Protein AF-A0A392Q438-F1 (afdb_monomer)

InterPro domains:
  IPR011074 CRAL/TRIO, N-terminal domain [PF03765] (18-59)
  IPR011074 CRAL/TRIO, N-terminal domain [SM01100] (36-61)
  IPR036273 CRAL/TRIO, N-terminal domain superfamily [SSF46938] (10-73)
  IPR051026 Phosphatidylinositol/phosphatidylcholine transfer [PTHR45657] (2-73)

Secondary structure (DSSP, 8-state):
----------HHHHHHHHHHHHHHHHTT---GGG--HHHHHHHHHHTTT-HHHHHHHHHHHHHHHHHHTTTSTT-

Sequence (75 aa):
MSVEIEDVHDAEELKAVEEFRQVLVAEDLLPAKHDDYHMMLRFLKARKFEIDKSKLMWSDMLKWRKEFGADTIGE

Solvent-accessible surface area (backbone atoms only — not comparable to full-atom values): 4624 Å² total; per-residue (Å²): 136,85,79,85,72,81,88,76,77,50,71,67,56,54,49,52,43,52,54,48,50,52,56,28,53,76,70,74,67,58,55,77,96,64,72,42,71,70,62,49,42,50,41,27,62,78,43,76,62,38,59,72,61,21,47,52,56,48,52,52,49,54,51,48,35,64,76,71,39,62,88,59,72,88,114

pLDDT: mean 89.9, std 11.84, range [46.66, 97.5]

Structure (mmCIF, N/CA/C/O backbone):
data_AF-A0A392Q438-F1
#
_entry.id   AF-A0A392Q438-F1
#
loop_
_atom_site.group_PDB
_atom_site.id
_atom_site.type_symbol
_atom_site.label_atom_id
_atom_site.label_alt_id
_atom_site.label_comp_id
_atom_site.label_asym_id
_atom_site.label_entity_id
_atom_site.label_seq_id
_atom_site.pdbx_PDB_ins_code
_atom_site.Cartn_x
_atom_site.Car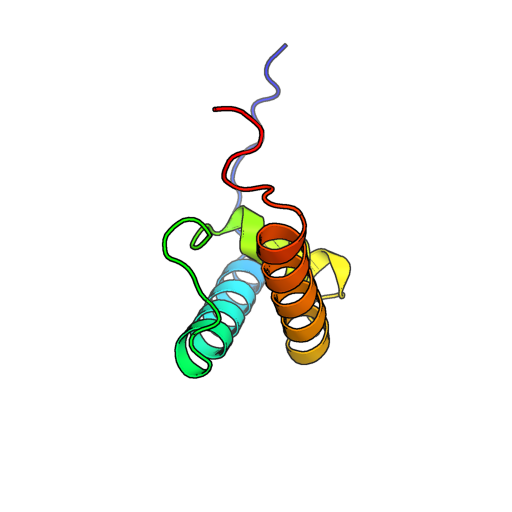tn_y
_atom_site.Cartn_z
_atom_site.occupancy
_atom_site.B_iso_or_equiv
_atom_site.auth_seq_id
_atom_site.auth_comp_id
_atom_site.auth_asym_id
_atom_site.auth_atom_id
_atom_site.pdbx_PDB_model_num
ATOM 1 N N . MET A 1 1 ? -2.860 26.065 -9.351 1.00 46.66 1 MET A N 1
ATOM 2 C CA . MET A 1 1 ? -1.950 25.467 -10.347 1.00 46.66 1 MET A CA 1
ATOM 3 C C . MET A 1 1 ? -1.977 23.966 -10.126 1.00 46.66 1 MET A C 1
ATOM 5 O O . MET A 1 1 ? -1.393 23.509 -9.154 1.00 46.66 1 MET A O 1
ATOM 9 N N . SER A 1 2 ? -2.746 23.229 -10.924 1.00 53.16 2 SER A N 1
ATOM 10 C CA . SER A 1 2 ? -2.666 21.767 -10.983 1.00 53.16 2 SER A CA 1
ATOM 11 C C . SER A 1 2 ? -1.480 21.418 -11.873 1.00 53.16 2 SER A C 1
ATOM 13 O O . SER A 1 2 ? -1.417 21.867 -13.014 1.00 53.16 2 SER A O 1
ATOM 15 N N . VAL A 1 3 ? -0.499 20.705 -11.329 1.00 5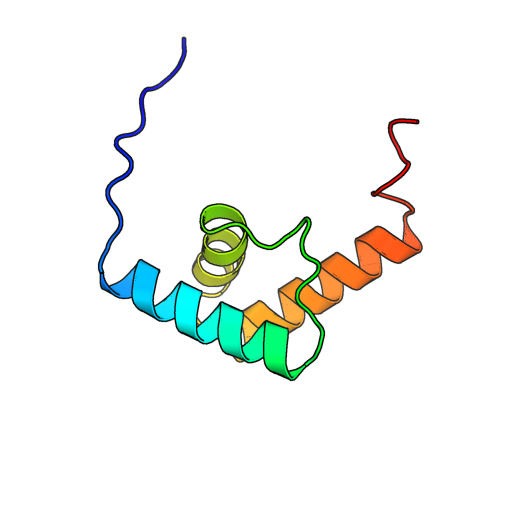5.91 3 VAL A N 1
ATOM 16 C CA . VAL A 1 3 ? 0.569 20.121 -12.140 1.00 55.91 3 VAL A CA 1
ATOM 17 C C . VAL A 1 3 ? -0.010 18.839 -12.718 1.00 55.91 3 VAL A C 1
ATOM 19 O O . VAL A 1 3 ? -0.361 17.936 -11.962 1.00 55.91 3 VAL A O 1
ATOM 22 N N . GLU A 1 4 ? -0.163 18.790 -14.037 1.00 58.59 4 GLU A N 1
ATOM 23 C CA . GLU A 1 4 ? -0.507 17.561 -14.746 1.00 58.59 4 GLU A CA 1
ATOM 24 C C . GLU A 1 4 ? 0.751 16.692 -14.765 1.00 58.59 4 GLU A C 1
ATOM 26 O O . GLU A 1 4 ? 1.691 16.944 -15.515 1.00 58.59 4 GLU A O 1
ATOM 31 N N . ILE A 1 5 ? 0.822 15.745 -13.830 1.00 68.12 5 ILE A N 1
ATOM 32 C CA . ILE A 1 5 ? 1.870 14.728 -13.817 1.00 68.12 5 ILE A CA 1
ATOM 33 C C . ILE A 1 5 ? 1.408 13.648 -14.789 1.00 68.12 5 ILE A C 1
ATOM 35 O O . ILE A 1 5 ? 0.361 13.039 -14.579 1.00 68.12 5 ILE A O 1
ATOM 39 N N . GLU A 1 6 ? 2.164 13.449 -15.863 1.00 67.06 6 GLU A N 1
ATOM 40 C CA . GLU A 1 6 ? 1.937 12.351 -16.796 1.00 67.06 6 GLU A CA 1
ATOM 41 C C . GLU A 1 6 ? 2.123 11.025 -16.046 1.00 67.06 6 GLU A C 1
ATOM 43 O O . GLU A 1 6 ? 3.180 10.775 -15.460 1.00 67.06 6 GLU A O 1
ATOM 48 N N . ASP A 1 7 ? 1.073 10.205 -16.012 1.00 65.31 7 ASP A N 1
ATOM 49 C CA . ASP A 1 7 ? 1.039 8.946 -15.264 1.00 65.31 7 ASP A CA 1
ATOM 50 C C . ASP A 1 7 ? 1.737 7.828 -16.052 1.00 65.31 7 ASP A C 1
ATOM 52 O O . ASP A 1 7 ? 1.129 6.895 -16.590 1.00 65.31 7 ASP A O 1
ATOM 56 N N . VAL A 1 8 ? 3.051 7.989 -16.201 1.00 73.19 8 VAL A N 1
ATOM 57 C CA . VAL A 1 8 ? 3.915 7.014 -16.860 1.00 73.19 8 VAL A CA 1
ATOM 58 C C . VAL A 1 8 ? 4.236 5.915 -15.856 1.00 73.19 8 VAL A C 1
ATOM 60 O O . VAL A 1 8 ? 5.068 6.076 -14.964 1.00 73.19 8 VAL A O 1
ATOM 63 N N . HIS A 1 9 ? 3.561 4.783 -16.015 1.00 74.81 9 HIS A N 1
ATOM 64 C CA . HIS A 1 9 ? 3.813 3.593 -15.221 1.00 74.81 9 HIS A CA 1
ATOM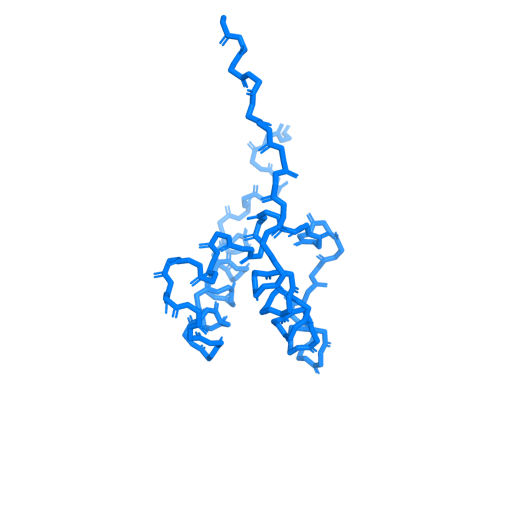 65 C C . HIS A 1 9 ? 5.044 2.858 -15.755 1.00 74.81 9 HIS A C 1
ATOM 67 O O . HIS A 1 9 ? 5.012 2.288 -16.848 1.00 74.81 9 HIS A O 1
ATOM 73 N N . ASP A 1 10 ? 6.128 2.856 -14.981 1.00 85.00 10 ASP A N 1
ATOM 74 C CA . ASP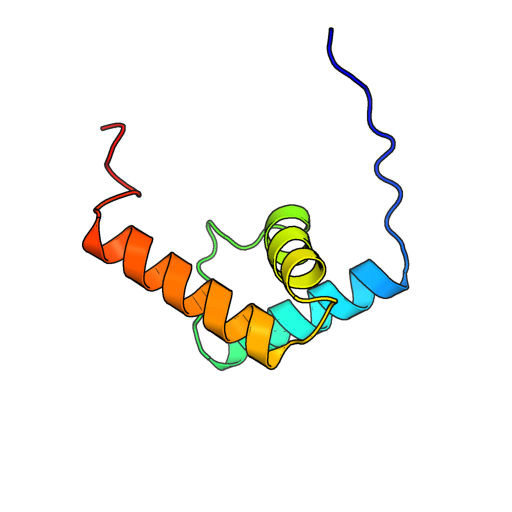 A 1 10 ? 7.283 2.014 -15.276 1.00 85.00 10 ASP A CA 1
ATOM 75 C C . ASP A 1 10 ? 6.892 0.531 -15.123 1.00 85.00 10 ASP A C 1
ATOM 77 O O . ASP A 1 10 ? 6.225 0.137 -14.161 1.00 85.00 10 ASP A O 1
ATOM 81 N N . ALA A 1 11 ? 7.285 -0.306 -16.085 1.00 88.69 11 ALA A N 1
ATOM 82 C CA . ALA A 1 11 ? 6.958 -1.729 -16.073 1.00 88.69 11 ALA A CA 1
ATOM 83 C C . ALA A 1 11 ? 7.549 -2.462 -14.852 1.00 88.69 11 ALA A C 1
ATOM 85 O O . ALA A 1 11 ? 6.950 -3.423 -14.360 1.00 88.69 11 ALA A O 1
ATOM 86 N N . GLU A 1 12 ? 8.699 -2.013 -14.342 1.00 90.62 12 GLU A N 1
ATOM 87 C CA . GLU A 1 12 ? 9.317 -2.549 -13.129 1.00 90.62 12 GLU A CA 1
ATOM 88 C C . GLU A 1 12 ? 8.524 -2.153 -11.878 1.00 90.62 12 GLU A C 1
ATOM 90 O O . GLU A 1 12 ? 8.305 -2.989 -10.999 1.00 90.62 12 GLU A O 1
ATOM 95 N N . GLU A 1 13 ? 8.025 -0.913 -11.822 1.00 93.12 13 GLU A N 1
ATOM 96 C CA . GLU A 1 13 ? 7.182 -0.439 -10.719 1.00 93.12 13 GLU A CA 1
ATOM 97 C C . GLU A 1 13 ? 5.844 -1.183 -10.678 1.00 93.12 13 GLU A C 1
ATOM 99 O O . GLU A 1 13 ? 5.438 -1.644 -9.610 1.00 93.12 13 GLU A O 1
ATOM 104 N N . LEU A 1 14 ? 5.202 -1.382 -11.835 1.00 93.25 14 LEU A N 1
ATOM 105 C CA . LEU A 1 14 ? 3.979 -2.183 -11.953 1.00 93.25 14 LEU A CA 1
ATOM 106 C C . LEU A 1 14 ? 4.178 -3.598 -11.410 1.00 93.25 14 LEU A C 1
ATOM 108 O O . LEU A 1 14 ? 3.369 -4.082 -10.618 1.00 93.25 14 LEU A O 1
ATOM 112 N N . LYS A 1 15 ? 5.278 -4.250 -11.799 1.00 94.75 15 LYS A N 1
ATOM 113 C CA . LYS A 1 15 ? 5.591 -5.604 -11.343 1.00 94.75 15 LYS A CA 1
ATOM 114 C C . LYS A 1 15 ? 5.832 -5.655 -9.833 1.00 94.75 15 LYS A C 1
ATOM 116 O O . LYS A 1 15 ? 5.304 -6.543 -9.170 1.00 94.75 15 LYS A O 1
ATOM 121 N N . ALA A 1 16 ? 6.599 -4.711 -9.289 1.00 95.44 16 ALA A N 1
ATOM 122 C CA . ALA A 1 16 ? 6.885 -4.666 -7.858 1.00 95.44 16 ALA A CA 1
ATOM 123 C C . ALA A 1 16 ? 5.626 -4.383 -7.021 1.00 95.44 16 ALA A C 1
ATOM 125 O O . ALA A 1 16 ? 5.459 -4.949 -5.941 1.00 95.44 16 ALA A O 1
ATOM 126 N N . VAL A 1 17 ? 4.725 -3.529 -7.517 1.00 96.19 17 VAL A N 1
ATOM 127 C CA . VAL A 1 17 ? 3.442 -3.245 -6.860 1.00 96.19 17 VAL A CA 1
ATOM 128 C C . VAL A 1 17 ? 2.528 -4.467 -6.877 1.00 96.19 17 VAL A C 1
ATOM 130 O O . VAL A 1 17 ? 1.903 -4.758 -5.861 1.00 96.19 17 VAL A O 1
ATOM 133 N N . GLU A 1 18 ? 2.482 -5.213 -7.979 1.00 96.19 18 GLU A N 1
ATOM 134 C CA . GLU A 1 18 ? 1.706 -6.453 -8.060 1.00 96.19 18 GLU A CA 1
ATOM 135 C C . GLU A 1 18 ? 2.246 -7.536 -7.112 1.00 96.19 18 GLU A C 1
ATOM 137 O O . GLU A 1 18 ? 1.480 -8.163 -6.383 1.00 96.19 18 GLU A O 1
ATOM 142 N N . GLU A 1 19 ? 3.567 -7.714 -7.043 1.00 97.06 19 GLU A N 1
ATOM 143 C CA . GLU A 1 19 ? 4.193 -8.631 -6.082 1.00 97.06 19 GLU A CA 1
ATOM 144 C C . GLU A 1 19 ? 3.869 -8.229 -4.636 1.00 97.06 19 GLU A C 1
ATOM 146 O O . GLU A 1 19 ? 3.451 -9.055 -3.822 1.00 97.06 19 GLU A O 1
ATOM 151 N N . PHE A 1 20 ? 3.985 -6.938 -4.323 1.00 97.44 20 PHE A N 1
ATOM 152 C CA . PHE A 1 20 ? 3.661 -6.418 -3.000 1.00 97.44 20 PHE A CA 1
ATOM 153 C C . PHE A 1 20 ? 2.185 -6.622 -2.641 1.00 97.44 20 PHE A C 1
ATOM 155 O O . PHE A 1 20 ? 1.874 -7.063 -1.535 1.00 97.44 20 PHE A O 1
ATOM 162 N N . ARG A 1 21 ? 1.273 -6.370 -3.587 1.00 97.31 21 ARG A N 1
ATOM 163 C CA . ARG A 1 21 ? -0.165 -6.628 -3.447 1.00 97.31 21 ARG A CA 1
ATOM 164 C C . ARG A 1 21 ? -0.429 -8.090 -3.100 1.00 97.31 21 ARG A C 1
ATOM 166 O O . ARG A 1 21 ? -1.155 -8.352 -2.146 1.00 97.31 21 ARG A O 1
ATOM 173 N N . GLN A 1 22 ? 0.174 -9.034 -3.822 1.00 97.12 22 GLN A N 1
ATOM 174 C CA . GLN A 1 22 ? -0.005 -10.467 -3.566 1.00 97.12 22 GLN A CA 1
ATOM 175 C C . GLN A 1 22 ? 0.4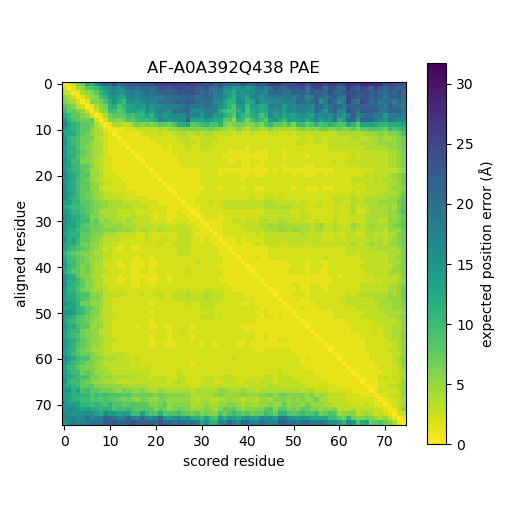59 -10.865 -2.161 1.00 97.12 22 GLN A C 1
ATOM 177 O O . GLN A 1 22 ? -0.248 -11.596 -1.467 1.00 97.12 22 GLN A O 1
ATOM 182 N N . VAL A 1 23 ? 1.601 -10.335 -1.714 1.00 96.75 23 VAL A N 1
ATOM 183 C CA . VAL A 1 23 ? 2.114 -10.560 -0.354 1.00 96.75 23 VAL A CA 1
ATOM 184 C C . VAL A 1 23 ? 1.149 -10.016 0.702 1.00 96.75 23 VAL A C 1
ATOM 186 O O . VAL A 1 23 ? 0.840 -10.711 1.668 1.00 96.75 23 VAL A O 1
ATOM 189 N N . LEU A 1 24 ? 0.629 -8.799 0.516 1.00 96.69 24 LEU A N 1
ATOM 190 C CA . LEU A 1 24 ? -0.324 -8.211 1.460 1.00 96.69 24 LEU A CA 1
ATOM 191 C C . LEU A 1 24 ? -1.658 -8.969 1.493 1.00 96.69 24 LEU A C 1
ATOM 193 O O . LEU A 1 24 ? -2.219 -9.145 2.570 1.00 96.69 24 LEU A O 1
ATOM 197 N N . VAL A 1 25 ? -2.157 -9.444 0.348 1.00 96.06 25 VAL A N 1
ATOM 198 C CA . VAL A 1 25 ? -3.383 -10.261 0.276 1.00 96.06 25 VAL A CA 1
ATOM 199 C C . VAL A 1 25 ? -3.199 -11.597 0.992 1.00 96.06 25 VAL A C 1
ATOM 201 O O . VAL A 1 25 ? -4.081 -12.012 1.739 1.00 96.06 25 VAL A O 1
ATOM 204 N N . ALA A 1 26 ? -2.056 -12.262 0.802 1.00 96.06 26 ALA A N 1
ATOM 205 C CA . ALA A 1 26 ? -1.777 -13.553 1.428 1.00 96.06 26 ALA A CA 1
ATOM 206 C C . ALA A 1 26 ? -1.757 -13.486 2.967 1.00 96.06 26 ALA A C 1
ATOM 208 O O . ALA A 1 26 ? -2.090 -14.468 3.628 1.00 96.06 26 ALA A O 1
ATOM 209 N N . GLU A 1 27 ? -1.387 -12.335 3.531 1.00 94.38 27 GLU A N 1
ATOM 210 C CA . GLU A 1 27 ? -1.319 -12.102 4.979 1.00 94.38 27 GLU A CA 1
ATOM 211 C C . GLU A 1 27 ? -2.540 -11.349 5.541 1.00 94.38 27 GLU A C 1
ATOM 213 O O . GLU A 1 27 ? -2.533 -10.978 6.713 1.00 94.38 27 GLU A O 1
ATOM 218 N N . ASP A 1 28 ? -3.585 -11.121 4.734 1.00 93.56 28 ASP A N 1
ATOM 219 C CA . ASP A 1 28 ? -4.772 -10.320 5.096 1.00 93.56 28 ASP A CA 1
ATOM 220 C C . ASP A 1 28 ? -4.420 -8.892 5.574 1.00 93.56 28 ASP A C 1
ATOM 222 O O . ASP A 1 28 ? -5.080 -8.273 6.408 1.00 93.56 28 ASP A O 1
ATOM 226 N N . LEU A 1 29 ? -3.335 -8.342 5.024 1.00 94.56 29 LEU A N 1
ATOM 227 C CA . LEU A 1 29 ? -2.822 -7.003 5.306 1.00 94.56 29 LEU A CA 1
ATOM 228 C C . LEU A 1 29 ? -3.244 -5.980 4.246 1.00 94.56 29 LEU A C 1
ATOM 230 O O . LEU A 1 29 ? -2.727 -4.863 4.248 1.00 94.56 29 LEU A O 1
ATOM 234 N N . LEU A 1 30 ? -4.177 -6.314 3.349 1.00 94.75 30 LEU A N 1
ATOM 235 C CA . LEU A 1 30 ? -4.666 -5.398 2.316 1.00 94.75 30 LEU A CA 1
ATOM 236 C C . LEU A 1 30 ? -6.144 -5.020 2.506 1.00 94.75 30 LEU A C 1
ATOM 238 O O . LEU A 1 30 ? -7.026 -5.620 1.893 1.00 94.75 30 LEU A O 1
ATOM 242 N N . PRO A 1 31 ? -6.450 -3.984 3.307 1.00 93.19 31 PRO A N 1
ATOM 243 C CA . PRO A 1 31 ? -7.792 -3.419 3.339 1.00 93.19 31 PRO A CA 1
ATOM 244 C C . PRO A 1 31 ? -8.173 -2.848 1.969 1.00 93.19 31 PRO A C 1
ATOM 246 O O . PRO A 1 31 ? -7.395 -2.093 1.391 1.00 93.19 31 PRO A O 1
ATOM 249 N N . ALA A 1 32 ? -9.398 -3.098 1.497 1.00 91.31 32 ALA A N 1
ATOM 250 C CA . ALA A 1 32 ? -9.868 -2.615 0.189 1.00 91.31 32 ALA A CA 1
ATOM 251 C C . ALA A 1 32 ? -9.750 -1.085 0.013 1.00 91.31 32 ALA A C 1
ATOM 253 O O . ALA A 1 32 ? -9.436 -0.597 -1.064 1.00 91.31 32 ALA A O 1
ATOM 254 N N . LYS A 1 33 ? -9.925 -0.310 1.094 1.00 89.44 33 LYS A N 1
ATOM 255 C CA . LYS A 1 33 ? -9.723 1.155 1.102 1.00 89.44 33 LYS A CA 1
ATOM 256 C C . LYS A 1 33 ? -8.273 1.598 0.860 1.00 89.44 33 LYS A C 1
ATOM 258 O O . LYS A 1 33 ? -8.020 2.777 0.630 1.00 89.44 33 LYS A O 1
ATOM 263 N N . HIS A 1 34 ? -7.324 0.681 1.020 1.00 90.81 34 HIS A N 1
ATOM 264 C CA . HIS A 1 34 ? -5.895 0.913 0.853 1.00 90.81 34 HIS A CA 1
ATOM 265 C C . HIS A 1 34 ? -5.331 0.213 -0.382 1.00 90.81 34 HIS A C 1
ATOM 267 O O . HIS A 1 34 ? -4.124 0.231 -0.608 1.00 90.81 34 HIS A O 1
ATOM 273 N N . ASP A 1 35 ? -6.207 -0.363 -1.198 1.00 92.94 35 ASP A N 1
ATOM 274 C CA . ASP A 1 35 ? -5.830 -1.050 -2.412 1.00 92.94 35 ASP A CA 1
ATOM 275 C C . ASP A 1 35 ? -5.675 -0.084 -3.602 1.00 92.94 35 ASP A C 1
ATOM 277 O O . ASP A 1 35 ? -6.462 -0.084 -4.544 1.00 92.94 35 ASP A O 1
ATOM 281 N N . ASP A 1 36 ? -4.662 0.781 -3.523 1.00 94.44 36 ASP A N 1
ATOM 282 C CA . ASP A 1 36 ? -4.325 1.784 -4.539 1.00 94.44 36 ASP A CA 1
ATOM 283 C C . ASP A 1 36 ? -2.858 1.663 -4.975 1.00 94.44 36 ASP A C 1
ATOM 285 O O . ASP A 1 36 ? -1.954 1.490 -4.147 1.00 94.44 36 ASP A O 1
ATOM 289 N N . TYR A 1 37 ? -2.622 1.794 -6.285 1.00 92.94 37 TYR A N 1
ATOM 290 C CA . TYR A 1 37 ? -1.302 1.648 -6.899 1.00 92.94 37 TYR A CA 1
ATOM 291 C C . TYR A 1 37 ? -0.274 2.624 -6.311 1.00 92.94 37 TYR A C 1
ATOM 293 O O . TYR A 1 37 ? 0.789 2.206 -5.844 1.00 92.94 37 TYR A O 1
ATOM 301 N N . HIS A 1 38 ? -0.581 3.924 -6.281 1.00 92.31 38 HIS A N 1
ATOM 302 C CA . HIS A 1 38 ? 0.376 4.938 -5.834 1.00 92.31 38 HIS A CA 1
ATOM 303 C C . HIS A 1 38 ? 0.638 4.868 -4.332 1.00 92.31 38 HIS A C 1
ATOM 305 O O . HIS A 1 38 ? 1.749 5.158 -3.874 1.00 92.31 38 HIS A O 1
ATOM 311 N N . MET A 1 39 ? -0.366 4.469 -3.553 1.00 94.25 39 MET A N 1
ATOM 312 C CA . MET A 1 39 ? -0.206 4.207 -2.133 1.00 94.25 39 MET A CA 1
ATOM 313 C C . MET A 1 39 ? 0.790 3.074 -1.903 1.00 94.25 39 MET A C 1
ATOM 315 O O . MET A 1 39 ? 1.774 3.301 -1.203 1.00 94.25 39 MET A O 1
ATOM 319 N N . MET A 1 40 ? 0.614 1.913 -2.536 1.00 95.31 40 MET A N 1
ATOM 320 C CA . MET A 1 40 ? 1.573 0.802 -2.451 1.00 95.31 40 MET A CA 1
ATOM 321 C C . MET A 1 40 ? 2.972 1.210 -2.931 1.00 95.31 40 MET A C 1
ATOM 32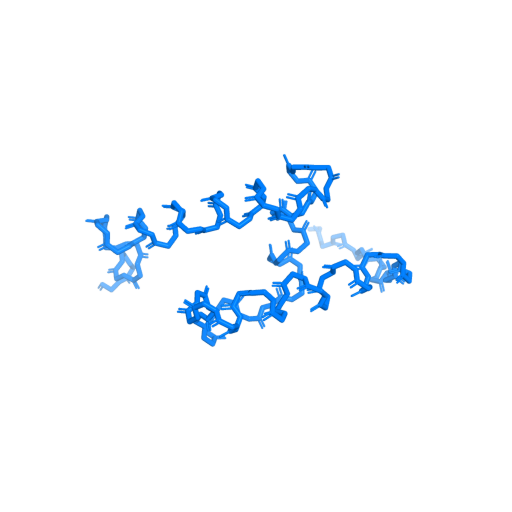3 O O . MET A 1 40 ? 3.968 0.990 -2.234 1.00 95.31 40 MET A O 1
ATOM 327 N N . LEU A 1 41 ? 3.048 1.891 -4.077 1.00 95.38 41 LEU A N 1
ATOM 328 C CA . LEU A 1 41 ? 4.302 2.357 -4.660 1.00 95.38 41 LEU A CA 1
ATOM 329 C C . LEU A 1 41 ? 5.075 3.287 -3.716 1.00 95.38 41 LEU A C 1
ATOM 331 O O . LEU A 1 41 ? 6.303 3.225 -3.654 1.00 95.38 41 LEU A O 1
ATOM 335 N N . ARG A 1 42 ? 4.388 4.125 -2.930 1.00 95.81 42 ARG A N 1
ATOM 336 C CA . ARG A 1 42 ? 5.036 5.001 -1.941 1.00 95.81 42 ARG A CA 1
ATOM 337 C C . ARG A 1 42 ? 5.795 4.200 -0.880 1.00 95.81 42 ARG A C 1
ATOM 339 O O . ARG A 1 42 ? 6.916 4.577 -0.535 1.00 95.81 42 ARG A O 1
ATOM 346 N N . PHE A 1 43 ? 5.219 3.107 -0.378 1.00 96.31 43 PHE A N 1
ATOM 347 C CA . PHE A 1 43 ? 5.878 2.241 0.610 1.00 96.31 43 PHE A CA 1
ATOM 348 C C . PHE A 1 43 ? 7.043 1.460 -0.000 1.00 96.31 43 PHE A C 1
ATOM 350 O O . PHE A 1 43 ? 8.071 1.278 0.657 1.00 96.31 43 PHE A O 1
ATOM 357 N N . LEU A 1 44 ? 6.916 1.049 -1.263 1.00 97.00 44 LEU A N 1
ATOM 358 C CA . LEU A 1 44 ? 8.002 0.418 -2.011 1.00 97.00 44 LEU A CA 1
ATOM 359 C C . LEU A 1 44 ? 9.167 1.391 -2.213 1.00 97.00 44 LEU A C 1
ATOM 361 O O . LEU A 1 44 ? 10.285 1.110 -1.781 1.00 97.00 44 LEU A O 1
ATOM 365 N N . LYS A 1 45 ? 8.913 2.594 -2.736 1.00 95.94 45 LYS A N 1
ATOM 366 C CA . LYS A 1 45 ? 9.941 3.634 -2.921 1.00 95.94 45 LYS A CA 1
ATOM 367 C C . LYS A 1 45 ? 10.632 4.008 -1.607 1.00 95.94 45 LYS A C 1
ATOM 369 O O . LYS A 1 45 ? 11.859 4.083 -1.558 1.00 95.94 45 LYS A O 1
ATOM 374 N N . ALA A 1 46 ? 9.879 4.150 -0.513 1.00 96.81 46 ALA A N 1
ATOM 375 C CA . ALA A 1 46 ? 10.422 4.475 0.812 1.00 96.81 46 ALA A CA 1
ATOM 376 C C . ALA A 1 46 ? 11.370 3.405 1.387 1.00 96.81 46 ALA A C 1
ATOM 378 O O . ALA A 1 46 ? 12.122 3.680 2.331 1.00 96.81 46 ALA A O 1
ATOM 379 N N . ARG A 1 47 ? 11.335 2.183 0.850 1.00 97.19 47 ARG A N 1
ATOM 380 C CA . ARG A 1 47 ? 12.195 1.065 1.256 1.00 97.19 47 ARG A CA 1
ATOM 381 C C . ARG A 1 47 ? 13.033 0.514 0.111 1.00 97.19 47 ARG A C 1
ATOM 383 O O . ARG A 1 47 ? 13.594 -0.562 0.260 1.00 97.19 47 ARG A O 1
ATOM 390 N N . LYS A 1 48 ? 13.189 1.273 -0.980 1.00 95.75 48 LYS A N 1
ATOM 391 C CA . LYS A 1 48 ? 13.978 0.871 -2.156 1.00 95.75 48 LYS A CA 1
ATOM 392 C C . LYS A 1 48 ? 13.516 -0.471 -2.745 1.00 95.75 48 LYS A C 1
ATOM 394 O O . LYS A 1 48 ? 14.345 -1.273 -3.146 1.00 95.75 48 LYS A O 1
ATOM 399 N N . PHE A 1 49 ? 12.201 -0.692 -2.768 1.00 94.19 49 PHE A N 1
ATOM 400 C CA . PHE A 1 49 ? 11.539 -1.900 -3.275 1.00 94.19 49 PHE A CA 1
ATOM 401 C C . PHE A 1 49 ? 11.845 -3.191 -2.490 1.00 94.19 49 PHE A C 1
ATOM 403 O O . PHE A 1 49 ? 11.592 -4.291 -2.964 1.00 94.19 49 PHE A O 1
ATOM 410 N N . GLU A 1 50 ? 12.327 -3.073 -1.250 1.00 97.06 50 GLU A N 1
ATOM 411 C CA . GLU A 1 50 ? 12.522 -4.210 -0.346 1.00 97.06 50 GLU A CA 1
ATOM 412 C C . GLU A 1 50 ? 11.179 -4.662 0.254 1.00 97.06 50 GLU A C 1
ATOM 414 O O . GLU A 1 50 ? 10.732 -4.106 1.262 1.00 97.06 50 GLU A O 1
ATOM 419 N N . ILE A 1 51 ? 10.557 -5.682 -0.347 1.00 95.25 51 ILE A N 1
ATOM 420 C CA . ILE A 1 51 ? 9.205 -6.173 -0.019 1.00 95.25 51 ILE A CA 1
ATOM 421 C C . ILE A 1 51 ? 8.996 -6.397 1.483 1.00 95.25 51 ILE A C 1
ATOM 423 O O . ILE A 1 51 ? 8.047 -5.858 2.049 1.00 95.25 51 ILE A O 1
ATOM 427 N N . ASP A 1 52 ? 9.899 -7.106 2.165 1.00 95.88 52 ASP A N 1
ATOM 428 C CA . ASP A 1 52 ? 9.749 -7.393 3.600 1.00 95.88 52 ASP A CA 1
ATOM 429 C C . ASP A 1 52 ? 9.758 -6.126 4.463 1.00 95.88 52 ASP A C 1
ATOM 431 O O . ASP A 1 52 ? 8.983 -5.991 5.413 1.00 95.88 52 ASP A O 1
ATOM 435 N N . LYS A 1 53 ? 10.611 -5.155 4.118 1.00 97.19 53 LYS A N 1
ATOM 436 C CA . LYS A 1 53 ? 10.698 -3.878 4.841 1.00 97.19 53 LYS A CA 1
ATOM 437 C C . LYS A 1 53 ? 9.504 -2.982 4.528 1.00 97.19 53 LYS A C 1
ATOM 439 O O . LYS A 1 53 ? 9.037 -2.264 5.415 1.00 97.19 53 LYS A O 1
ATOM 444 N N . SER A 1 54 ? 9.028 -2.998 3.284 1.00 97.50 54 SER A N 1
ATOM 445 C CA . SER A 1 54 ? 7.805 -2.304 2.872 1.00 97.50 54 SER A CA 1
ATOM 446 C C . SER A 1 54 ? 6.590 -2.883 3.580 1.00 97.50 54 SER A C 1
ATOM 448 O O . SER A 1 54 ? 5.777 -2.114 4.084 1.00 97.50 54 SER A O 1
ATOM 450 N N . LYS A 1 55 ? 6.515 -4.211 3.704 1.00 97.06 55 LYS A N 1
ATOM 451 C CA . LYS A 1 55 ? 5.458 -4.910 4.433 1.00 97.06 55 LYS A CA 1
ATOM 452 C C . LYS A 1 55 ? 5.473 -4.525 5.902 1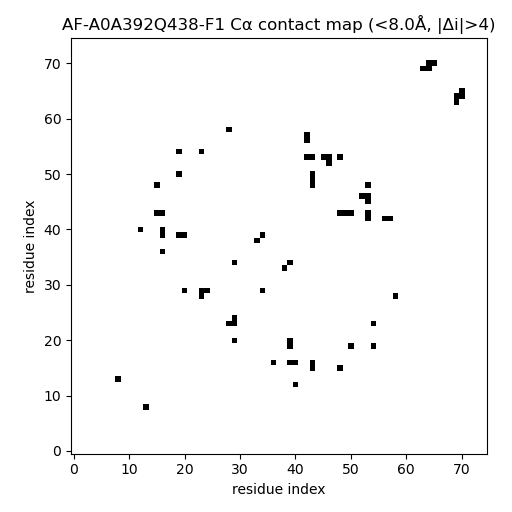.00 97.06 55 LYS A C 1
ATOM 454 O O . LYS A 1 55 ? 4.453 -4.077 6.394 1.00 97.06 55 LYS A O 1
ATOM 459 N N . LEU A 1 56 ? 6.627 -4.589 6.572 1.00 97.25 56 LEU A N 1
ATOM 460 C CA . LEU A 1 56 ? 6.744 -4.157 7.969 1.00 97.25 56 LEU A CA 1
ATOM 461 C C . LEU A 1 56 ? 6.231 -2.721 8.165 1.00 97.25 56 LEU A C 1
ATOM 463 O O . LEU A 1 56 ? 5.393 -2.469 9.025 1.00 97.25 56 LEU A O 1
ATOM 467 N N . MET A 1 57 ? 6.676 -1.792 7.312 1.00 97.12 57 MET A N 1
ATOM 468 C CA . MET A 1 57 ? 6.235 -0.395 7.363 1.00 97.12 57 MET A CA 1
ATOM 469 C C . MET A 1 57 ? 4.727 -0.239 7.101 1.00 97.12 57 MET A C 1
ATOM 471 O O . MET A 1 57 ? 4.082 0.622 7.700 1.00 97.12 57 MET A O 1
ATOM 475 N N . TRP A 1 58 ? 4.166 -1.050 6.206 1.00 97.38 58 TRP A N 1
ATOM 476 C CA . TRP A 1 58 ? 2.738 -1.082 5.911 1.00 97.38 58 TRP A CA 1
ATOM 477 C C . TRP A 1 58 ? 1.927 -1.587 7.110 1.00 97.38 58 TRP A C 1
ATOM 479 O O . TRP A 1 58 ? 0.981 -0.921 7.532 1.00 97.38 58 TRP A O 1
ATOM 489 N N . SER A 1 59 ? 2.336 -2.706 7.711 1.00 96.38 59 SER A N 1
ATOM 490 C CA . SER A 1 59 ? 1.722 -3.281 8.912 1.00 96.38 59 SER A CA 1
ATOM 491 C C . SER A 1 59 ? 1.714 -2.290 10.074 1.00 96.38 59 SER A C 1
ATOM 493 O O . SER A 1 59 ? 0.684 -2.099 10.723 1.00 96.38 59 SER A O 1
ATOM 495 N N . ASP A 1 60 ? 2.846 -1.620 10.307 1.00 97.12 60 ASP A N 1
ATOM 496 C CA . ASP A 1 60 ? 2.984 -0.602 11.349 1.00 97.12 60 ASP A CA 1
ATOM 497 C C . ASP A 1 60 ? 2.038 0.580 11.106 1.00 97.12 60 ASP A C 1
ATOM 499 O O . ASP A 1 60 ? 1.398 1.071 12.038 1.00 97.12 60 ASP A O 1
ATOM 503 N N . MET A 1 61 ? 1.89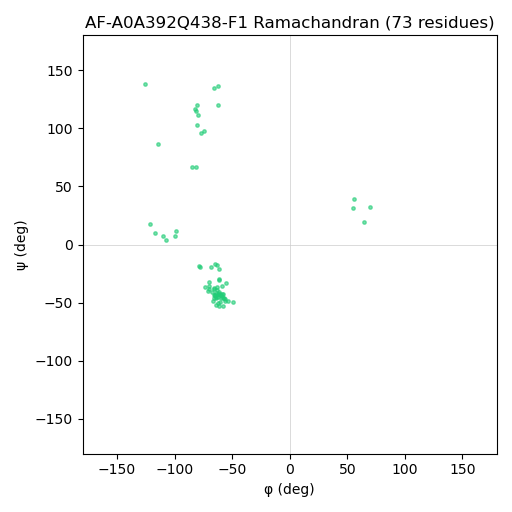0 1.009 9.848 1.00 95.69 61 MET A N 1
ATOM 504 C CA . MET A 1 61 ? 0.948 2.064 9.474 1.00 95.69 61 MET A CA 1
ATOM 505 C C . MET A 1 61 ? -0.504 1.643 9.732 1.00 95.69 61 MET A C 1
ATOM 507 O O . MET A 1 61 ? -1.251 2.413 10.337 1.00 95.69 61 MET A O 1
ATOM 511 N N . LEU A 1 62 ? -0.905 0.427 9.345 1.00 95.25 62 LEU A N 1
ATOM 512 C CA . LEU A 1 62 ? -2.256 -0.084 9.612 1.00 95.25 62 LEU A CA 1
ATOM 513 C C . LEU A 1 62 ? -2.551 -0.148 11.113 1.00 95.25 62 LEU A C 1
ATOM 515 O O . LEU A 1 62 ? -3.622 0.274 11.559 1.00 95.25 62 LEU A O 1
ATOM 519 N N . LYS A 1 63 ? -1.586 -0.634 11.899 1.00 95.25 63 LYS A N 1
ATOM 520 C CA . LYS A 1 63 ? -1.686 -0.675 13.357 1.00 95.25 63 LYS A CA 1
ATOM 521 C C . LYS A 1 63 ? -1.848 0.728 13.938 1.00 95.25 63 LYS A C 1
ATOM 523 O O . LYS A 1 63 ? -2.783 0.956 14.702 1.00 95.25 63 LYS A O 1
ATOM 528 N N . TRP A 1 64 ? -1.004 1.673 13.527 1.00 96.25 64 TRP A N 1
ATOM 529 C CA . TRP A 1 64 ? -1.088 3.060 13.980 1.00 96.25 64 TRP A CA 1
ATOM 530 C C . TRP A 1 64 ? -2.443 3.691 13.646 1.00 96.25 64 TRP A C 1
ATOM 532 O O . TRP A 1 64 ? -3.051 4.312 14.513 1.00 96.25 64 TRP A O 1
ATOM 542 N N . ARG A 1 65 ? -2.968 3.489 12.426 1.00 94.38 65 ARG A N 1
ATOM 543 C CA . ARG A 1 65 ? -4.288 4.016 12.036 1.00 94.38 65 ARG A CA 1
ATOM 544 C C . ARG A 1 65 ? -5.397 3.503 12.948 1.00 94.38 65 ARG A C 1
ATOM 546 O O . ARG A 1 65 ? -6.258 4.287 13.346 1.00 94.38 65 ARG A O 1
ATOM 553 N N . LYS A 1 66 ? -5.356 2.210 13.285 1.00 91.88 66 LYS A N 1
ATOM 554 C CA . LYS A 1 66 ? -6.318 1.569 14.186 1.00 91.88 66 LYS A CA 1
ATOM 555 C C . LYS A 1 66 ? -6.211 2.106 15.613 1.00 91.88 66 LYS A C 1
ATOM 557 O O . LYS A 1 66 ? -7.233 2.405 16.215 1.00 91.88 66 LYS A O 1
ATOM 562 N N . GLU A 1 67 ? -4.999 2.227 16.149 1.00 94.81 67 GLU A N 1
ATOM 563 C CA . GLU A 1 67 ? -4.768 2.698 17.523 1.00 94.81 67 GLU A CA 1
ATOM 564 C C . GLU A 1 67 ? -5.085 4.186 17.695 1.00 94.81 67 GLU A C 1
ATOM 566 O O . GLU A 1 67 ? -5.648 4.588 18.709 1.00 94.81 67 GLU A O 1
ATOM 571 N N . PHE A 1 68 ? -4.750 5.001 16.697 1.00 93.38 68 PHE A N 1
ATOM 572 C CA . PHE A 1 68 ? -4.990 6.439 16.721 1.00 93.38 68 PHE A CA 1
ATOM 573 C C . PHE A 1 68 ? -6.444 6.811 16.395 1.00 93.38 68 PHE A C 1
ATOM 575 O O . PHE A 1 68 ? -6.867 7.925 16.688 1.00 93.38 68 PHE A O 1
ATOM 582 N N . GLY A 1 69 ? -7.212 5.911 15.770 1.00 91.19 69 GLY A N 1
ATOM 583 C CA . GLY A 1 69 ? -8.528 6.253 15.223 1.00 91.19 69 GLY A CA 1
ATOM 584 C C . GLY A 1 69 ? -8.423 7.167 13.998 1.00 91.19 69 GLY A C 1
ATOM 585 O O . GLY A 1 69 ? -9.289 8.002 13.755 1.00 91.19 69 GLY A O 1
ATOM 586 N N . ALA A 1 70 ? -7.356 7.021 13.203 1.00 89.75 70 ALA A N 1
ATOM 587 C CA . ALA A 1 70 ? -7.099 7.869 12.034 1.00 89.75 70 ALA A CA 1
ATOM 588 C C . ALA A 1 70 ? -8.196 7.769 10.962 1.00 89.75 70 ALA A C 1
ATOM 590 O O . ALA A 1 70 ? -8.311 8.643 10.108 1.00 89.75 70 ALA A O 1
ATOM 591 N N . ASP A 1 71 ? -8.967 6.683 10.972 1.00 86.38 71 ASP A N 1
ATOM 592 C CA . ASP A 1 71 ? -10.067 6.458 10.036 1.00 86.38 71 ASP A CA 1
ATOM 593 C C . ASP A 1 71 ? -11.339 7.244 10.391 1.00 86.38 71 ASP A C 1
ATOM 595 O O . ASP A 1 71 ? -12.161 7.455 9.508 1.00 86.38 71 ASP A O 1
ATOM 599 N N . THR A 1 72 ? -11.482 7.704 11.639 1.00 89.56 72 THR A N 1
ATOM 600 C CA . THR A 1 72 ? -12.664 8.428 12.147 1.00 89.56 72 THR A CA 1
ATOM 601 C C . THR A 1 72 ? -12.331 9.855 12.589 1.00 89.56 72 THR A C 1
ATOM 603 O O . THR A 1 72 ? -13.142 10.511 13.223 1.00 89.56 72 THR A O 1
ATOM 606 N N . ILE A 1 73 ? -11.125 10.358 12.298 1.00 88.56 73 ILE A N 1
ATOM 607 C CA . ILE A 1 73 ? -10.658 11.667 12.795 1.00 88.56 73 ILE A CA 1
ATOM 608 C C . ILE A 1 73 ? -11.409 12.871 12.198 1.00 88.56 73 ILE A C 1
ATOM 610 O O . ILE A 1 73 ? -11.325 13.972 12.733 1.00 88.56 73 ILE A O 1
ATOM 614 N N . GLY A 1 74 ? -12.084 12.678 11.064 1.00 79.06 74 GLY A N 1
ATOM 615 C CA . GLY A 1 74 ? -12.845 13.719 10.367 1.00 79.06 74 GLY A CA 1
ATOM 616 C C . GLY A 1 74 ? -14.364 13.576 10.468 1.00 79.06 74 GLY A C 1
ATOM 617 O O . GLY A 1 74 ? -15.054 14.340 9.796 1.00 79.06 74 GLY A O 1
ATOM 618 N N . GLU A 1 75 ? -14.863 12.598 11.233 1.00 56.91 75 GLU A N 1
ATOM 619 C CA . GLU A 1 75 ? -16.279 12.516 11.637 1.00 56.91 75 GLU A CA 1
ATOM 620 C C . GLU A 1 75 ? -16.540 13.419 12.850 1.00 56.91 75 GLU A C 1
ATOM 622 O O . GLU A 1 75 ? -17.598 14.089 12.853 1.00 56.91 75 GLU A O 1
#

Nearest PDB structures (foldseek):
  7y11-assembly1_A  TM=9.575E-01  e=5.933E-07  Arabidopsis thaliana
  7zg9-assembly2_B  TM=8.800E-01 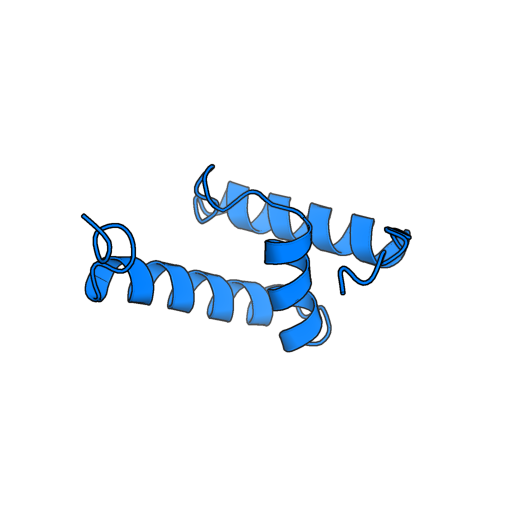 e=8.000E-03  Saccharomyces cerevisiae S288C
  7zgc-assembly1_A  TM=8.909E-01  e=1.019E-02  Saccharomyces cerevisiae S288C
  4tlg-assembly1_A  TM=8.431E-01  e=7.523E-02  Homo sapiens

Organism: NCBI:txid97028

Radius of gyration: 13.77 Å; Cα contacts (8 Å, |Δi|>4): 36; chains: 1; bounding box: 30×39×34 Å

Foldseek 3Di:
DDDPDDPDDDPVLVVLLVVLVVVCVVVVLDDPVQPDSVSLSVLCVVVVSPSVSSSVVSSVVVVCCVVVVVVPPPD

Mean predicted aligned error: 5.31 Å